Protein AF-A0A967M4N9-F1 (afdb_monomer_lite)

pLDDT: mean 93.07, std 6.89, range [63.22, 98.62]

Sequence (156 aa):
FKEQGSLLRDIGSVSPDGATVGVKRSMATLGEKGIWSAALLRHLGFHPVVSPRSDKEIAKIGVDRSRTEFCIARKLATGHAAVLNDHPAIEYLFNPSFIEQRRAEPPALKYCIYTESEGYVLNDVLSLDKDKQINPILHFGDLPLLVRQLKIEFDR

Structure (mmCIF, N/CA/C/O backbone):
data_AF-A0A967M4N9-F1
#
_entry.id   AF-A0A967M4N9-F1
#
loop_
_atom_site.group_PDB
_atom_site.id
_atom_site.type_symbol
_atom_site.label_atom_id
_atom_site.label_alt_id
_atom_site.label_comp_id
_atom_site.label_asym_id
_atom_site.label_entity_id
_atom_site.label_seq_id
_atom_site.pdbx_PDB_ins_code
_atom_site.Cartn_x
_atom_site.Cartn_y
_atom_site.Cartn_z
_atom_site.occupancy
_atom_site.B_iso_or_equiv
_atom_site.auth_seq_id
_atom_site.auth_comp_id
_atom_site.auth_asym_id
_atom_site.auth_atom_id
_atom_site.pdbx_PDB_model_num
ATOM 1 N N . PHE A 1 1 ? -10.744 4.683 -5.887 1.00 89.69 1 PHE A N 1
ATOM 2 C CA . PHE A 1 1 ? -10.677 3.981 -4.584 1.00 89.69 1 PHE A CA 1
ATOM 3 C C . PHE A 1 1 ? -12.053 3.783 -3.962 1.00 89.69 1 PHE A C 1
ATOM 5 O O . PHE A 1 1 ? -12.374 2.643 -3.697 1.00 89.69 1 PHE A O 1
ATOM 12 N N . LYS A 1 2 ? -12.878 4.828 -3.766 1.00 91.94 2 LYS A N 1
ATOM 13 C CA . LYS A 1 2 ? -14.197 4.706 -3.100 1.00 91.94 2 LYS A CA 1
ATOM 14 C C . LYS A 1 2 ? -15.162 3.671 -3.703 1.00 91.94 2 LYS A C 1
ATOM 16 O O . LYS A 1 2 ? -15.992 3.133 -2.996 1.00 91.94 2 LYS A O 1
ATOM 21 N N . GLU A 1 3 ? -15.036 3.384 -4.994 1.00 93.31 3 GLU A N 1
ATOM 22 C CA . GLU A 1 3 ? -15.813 2.329 -5.664 1.00 93.31 3 GLU A CA 1
ATOM 23 C C . GLU A 1 3 ? -15.384 0.906 -5.279 1.00 93.31 3 GLU A C 1
ATOM 25 O O . GLU A 1 3 ? -16.120 -0.045 -5.514 1.00 93.31 3 GLU A O 1
ATOM 30 N N . GLN A 1 4 ? -14.174 0.756 -4.738 1.00 95.19 4 GLN A N 1
ATOM 31 C CA . GLN A 1 4 ? -13.563 -0.526 -4.392 1.00 95.19 4 GLN A CA 1
ATOM 32 C C . GLN A 1 4 ? -13.387 -0.707 -2.879 1.00 95.19 4 GLN A C 1
ATOM 34 O O . GLN A 1 4 ? -13.117 -1.817 -2.449 1.00 95.19 4 GLN A O 1
ATOM 39 N N . GLY A 1 5 ? -13.517 0.355 -2.078 1.00 95.44 5 GLY A N 1
ATOM 40 C CA . GLY A 1 5 ? -13.284 0.320 -0.636 1.00 95.44 5 GLY A CA 1
ATOM 41 C C . GLY A 1 5 ? -13.478 1.676 0.038 1.00 95.44 5 GLY A C 1
ATOM 42 O O . GLY A 1 5 ? -14.029 2.606 -0.552 1.00 95.44 5 GLY A O 1
ATOM 43 N N . SER A 1 6 ? -12.977 1.823 1.262 1.00 97.12 6 SER A N 1
ATOM 44 C CA . SER A 1 6 ? -13.234 3.001 2.106 1.00 97.12 6 SER A CA 1
ATOM 45 C C . SER A 1 6 ? -11.995 3.871 2.322 1.00 97.12 6 SER A C 1
ATOM 47 O O . SER A 1 6 ? -10.855 3.431 2.180 1.00 97.12 6 SER A O 1
ATOM 49 N N . LEU A 1 7 ? -12.209 5.138 2.682 1.00 97.31 7 LEU A N 1
ATOM 50 C CA . LEU A 1 7 ? -11.146 5.961 3.262 1.00 97.31 7 LEU A CA 1
ATOM 51 C C . LEU A 1 7 ? -11.020 5.616 4.748 1.00 97.31 7 LEU A C 1
ATOM 53 O O . LEU A 1 7 ? -12.043 5.428 5.400 1.00 97.31 7 LEU A O 1
ATOM 57 N N . LEU A 1 8 ? -9.804 5.622 5.304 1.00 97.19 8 LEU A N 1
ATOM 58 C CA . LEU A 1 8 ? -9.586 5.319 6.727 1.00 97.19 8 LEU A CA 1
ATOM 59 C C . LEU A 1 8 ? -10.469 6.163 7.656 1.00 97.19 8 LEU A C 1
ATOM 61 O O . LEU A 1 8 ? -11.081 5.639 8.573 1.00 97.19 8 LEU A O 1
ATOM 65 N N . ARG A 1 9 ? -10.605 7.462 7.370 1.00 95.38 9 ARG A N 1
ATOM 66 C CA . ARG A 1 9 ? -11.443 8.382 8.160 1.00 95.38 9 ARG A CA 1
ATOM 67 C C . ARG A 1 9 ? -12.942 8.054 8.147 1.00 95.38 9 ARG A C 1
ATOM 69 O O . ARG A 1 9 ? -13.664 8.535 9.009 1.00 95.38 9 ARG A O 1
ATOM 76 N N . ASP A 1 10 ? -13.397 7.296 7.153 1.00 95.06 10 ASP A N 1
ATOM 77 C CA . ASP A 1 10 ? -14.805 6.959 6.973 1.00 95.06 10 ASP A CA 1
ATOM 78 C C . ASP A 1 10 ? -15.097 5.549 7.534 1.00 95.06 10 ASP A C 1
ATOM 80 O O . ASP A 1 10 ? -16.256 5.186 7.653 1.00 95.06 10 ASP A O 1
ATOM 84 N N . ILE A 1 11 ? -14.086 4.749 7.919 1.00 92.75 11 ILE A N 1
ATOM 85 C CA . ILE A 1 11 ? -14.270 3.321 8.257 1.00 92.75 11 ILE A CA 1
ATOM 86 C C . ILE A 1 11 ? -15.213 3.083 9.443 1.00 92.75 11 ILE A C 1
ATOM 88 O O . ILE A 1 11 ? -15.929 2.093 9.453 1.00 92.75 11 ILE A O 1
ATOM 92 N N . GLY A 1 12 ? -15.261 4.000 10.415 1.00 88.88 12 GLY A N 1
ATOM 93 C CA . GLY A 1 12 ? -16.150 3.886 11.577 1.00 88.88 12 GLY A CA 1
ATOM 94 C C . GLY A 1 12 ? -17.635 4.110 11.267 1.00 88.88 12 GLY A C 1
ATOM 95 O O . GLY A 1 12 ? -18.473 3.836 12.119 1.00 88.88 12 GLY A O 1
ATOM 96 N N . SER A 1 13 ? -17.969 4.618 10.076 1.00 89.06 13 SER A N 1
ATOM 97 C CA . SER A 1 13 ? -19.349 4.845 9.627 1.00 89.06 13 SER A CA 1
ATOM 98 C C . SER A 1 13 ? -19.790 3.906 8.503 1.00 89.06 13 SER A C 1
ATOM 100 O O . SER A 1 13 ? -20.914 4.029 8.017 1.00 89.06 13 SER A O 1
ATOM 102 N N . VAL A 1 14 ? -18.936 2.963 8.095 1.00 88.75 14 VAL A N 1
ATOM 103 C CA . VAL A 1 14 ? -19.262 1.929 7.104 1.00 88.75 14 VAL A CA 1
ATOM 104 C C . VAL A 1 14 ? -19.209 0.564 7.775 1.00 88.75 14 VAL A C 1
ATOM 106 O O . VAL A 1 14 ? -18.380 0.343 8.650 1.00 88.75 14 VAL A O 1
ATOM 109 N N . SER A 1 15 ? -20.057 -0.367 7.339 1.00 88.75 15 SER A N 1
ATOM 110 C CA . SER A 1 15 ? -19.886 -1.783 7.679 1.00 88.75 15 SER A CA 1
ATOM 111 C C . SER A 1 15 ? -18.970 -2.412 6.628 1.00 88.75 15 SER A C 1
ATOM 113 O O . SER A 1 15 ? -19.350 -2.401 5.458 1.00 88.75 15 SER A O 1
ATOM 115 N N . PRO A 1 16 ? -17.773 -2.909 6.984 1.00 90.44 16 PRO A N 1
ATOM 116 C CA . PRO A 1 16 ? -16.904 -3.595 6.034 1.00 90.44 16 PRO A CA 1
ATOM 117 C C . PRO A 1 16 ? -17.538 -4.907 5.563 1.00 90.44 16 PRO A C 1
ATOM 119 O O . PRO A 1 16 ? -18.078 -5.656 6.376 1.00 90.44 16 PRO A O 1
ATOM 122 N N . ASP A 1 17 ? -17.424 -5.207 4.271 1.00 89.62 17 ASP A N 1
ATOM 123 C CA . ASP A 1 17 ? -17.973 -6.437 3.673 1.00 89.62 17 ASP A CA 1
ATOM 124 C C . ASP A 1 17 ? -17.051 -7.665 3.871 1.00 89.62 17 ASP A C 1
ATOM 126 O O . ASP A 1 17 ? -17.331 -8.753 3.372 1.00 89.62 17 ASP A O 1
ATOM 130 N N . GLY A 1 18 ? -15.938 -7.492 4.592 1.00 95.62 18 GLY A N 1
ATOM 131 C CA . GLY A 1 18 ? -14.923 -8.506 4.876 1.00 95.62 18 GLY A CA 1
ATOM 132 C C . GLY A 1 18 ? -13.801 -7.952 5.761 1.00 95.62 18 GLY A C 1
ATOM 133 O O . GLY A 1 18 ? -13.858 -6.796 6.191 1.00 95.62 18 GLY A O 1
ATOM 134 N N . ALA A 1 19 ? -12.768 -8.764 6.010 1.00 97.38 19 ALA A N 1
ATOM 135 C CA . ALA A 1 19 ? -11.592 -8.347 6.777 1.00 97.38 19 ALA A CA 1
ATOM 136 C C . ALA A 1 19 ? -10.941 -7.103 6.151 1.00 97.38 19 ALA A C 1
ATOM 138 O O . ALA A 1 19 ? -10.776 -7.013 4.927 1.00 97.38 19 ALA A O 1
ATOM 139 N N . THR A 1 20 ? -10.591 -6.118 6.977 1.00 98.38 20 THR A N 1
ATOM 140 C CA . THR A 1 20 ? -10.096 -4.832 6.482 1.00 98.38 20 THR A CA 1
ATOM 141 C C . THR A 1 20 ? -8.621 -4.910 6.121 1.00 98.38 20 THR A C 1
ATOM 143 O O . THR A 1 20 ? -7.783 -5.351 6.907 1.00 98.38 20 THR A O 1
ATOM 146 N N . VAL A 1 21 ? -8.280 -4.426 4.926 1.00 98.62 21 VAL A N 1
ATOM 147 C CA . VAL A 1 21 ? -6.901 -4.447 4.427 1.00 98.62 21 VAL A CA 1
ATOM 148 C C . VAL A 1 21 ? -6.432 -3.030 4.127 1.00 98.62 21 VAL A C 1
ATOM 150 O O . VAL A 1 21 ? -6.930 -2.363 3.218 1.00 98.62 21 VAL A O 1
ATOM 153 N N . GLY A 1 22 ? -5.444 -2.561 4.881 1.00 98.44 22 GLY A N 1
ATOM 154 C CA . GLY A 1 22 ? -4.834 -1.252 4.713 1.00 98.44 22 GLY A CA 1
ATOM 155 C C . GLY A 1 22 ? -4.024 -1.150 3.419 1.00 98.44 22 GLY A C 1
ATOM 156 O O . GLY A 1 22 ? -3.065 -1.892 3.212 1.00 98.44 22 GLY A O 1
ATOM 157 N N . VAL A 1 23 ? -4.360 -0.175 2.573 1.00 98.38 23 VAL A N 1
ATOM 158 C CA . VAL A 1 23 ? -3.621 0.196 1.358 1.00 98.38 23 VAL A CA 1
ATOM 159 C C . VAL A 1 23 ? -3.050 1.600 1.533 1.00 98.38 23 VAL A C 1
ATOM 161 O O . VAL A 1 23 ? -3.772 2.577 1.737 1.00 98.38 23 VAL A O 1
ATOM 164 N N . LYS A 1 24 ? -1.730 1.743 1.443 1.00 97.62 24 LYS A N 1
ATOM 165 C CA . LYS A 1 24 ? -1.077 3.043 1.657 1.00 97.62 24 LYS A CA 1
ATOM 166 C C . LYS A 1 24 ? -1.372 3.991 0.500 1.00 97.62 24 LYS A C 1
ATOM 168 O O . LYS A 1 24 ? -1.245 3.632 -0.666 1.00 97.62 24 LYS A O 1
ATOM 173 N N . ARG A 1 25 ? -1.640 5.255 0.798 1.00 96.88 25 ARG A N 1
ATOM 174 C CA . ARG A 1 25 ? -1.747 6.340 -0.181 1.00 96.88 25 ARG A CA 1
ATOM 175 C C . ARG A 1 25 ? -0.387 6.987 -0.457 1.00 96.88 25 ARG A C 1
ATOM 177 O O . ARG A 1 25 ? -0.197 8.186 -0.264 1.00 96.88 25 ARG A O 1
ATOM 184 N N . SER A 1 26 ? 0.587 6.185 -0.874 1.00 96.31 26 SER A N 1
ATOM 185 C CA . SER A 1 26 ? 1.956 6.629 -1.173 1.00 96.31 26 SER A CA 1
ATOM 186 C C . SER A 1 26 ? 2.641 5.670 -2.145 1.00 96.31 26 SER A C 1
ATOM 188 O O . SER A 1 26 ? 2.083 4.623 -2.457 1.00 96.31 26 SER A O 1
ATOM 190 N N . MET A 1 27 ? 3.835 6.031 -2.627 1.00 93.62 27 MET A N 1
ATOM 191 C CA . MET A 1 27 ? 4.641 5.194 -3.527 1.00 93.62 27 MET A CA 1
ATOM 192 C C . MET A 1 27 ? 3.810 4.671 -4.717 1.00 93.62 27 MET A C 1
ATOM 194 O O . MET A 1 27 ? 3.014 5.417 -5.291 1.00 93.62 27 MET A O 1
ATOM 198 N N . ALA A 1 28 ? 3.986 3.404 -5.096 1.00 92.31 28 ALA A N 1
ATOM 199 C CA . ALA A 1 28 ? 3.297 2.783 -6.221 1.00 92.31 28 ALA A CA 1
ATOM 200 C C . ALA A 1 28 ? 1.764 2.813 -6.082 1.00 92.31 28 ALA A C 1
ATOM 202 O O . ALA A 1 28 ? 1.056 2.959 -7.077 1.00 92.31 28 ALA A O 1
ATOM 203 N N . THR A 1 29 ? 1.235 2.738 -4.859 1.00 95.56 29 THR A N 1
ATOM 204 C CA . THR A 1 29 ? -0.210 2.696 -4.593 1.00 95.56 29 THR A CA 1
ATOM 205 C C . THR A 1 29 ? -0.871 4.076 -4.520 1.00 95.56 29 THR A C 1
ATOM 207 O O . THR A 1 29 ? -2.068 4.166 -4.261 1.00 95.56 29 THR A O 1
ATOM 210 N N . LEU A 1 30 ? -0.148 5.170 -4.787 1.00 94.50 30 LEU A N 1
ATOM 211 C CA . LEU A 1 30 ? -0.747 6.509 -4.869 1.00 94.50 30 LEU A CA 1
ATOM 212 C C . LEU A 1 30 ? -1.665 6.678 -6.096 1.00 94.50 30 LEU A C 1
ATOM 214 O O . LEU A 1 30 ? -2.626 7.446 -6.036 1.00 94.50 30 LEU A O 1
ATOM 218 N N . GLY A 1 31 ? -1.351 5.990 -7.197 1.00 91.88 31 GLY A N 1
ATOM 219 C CA . GLY A 1 31 ? -2.049 6.100 -8.481 1.00 91.88 31 GLY A CA 1
ATOM 220 C C . GLY A 1 3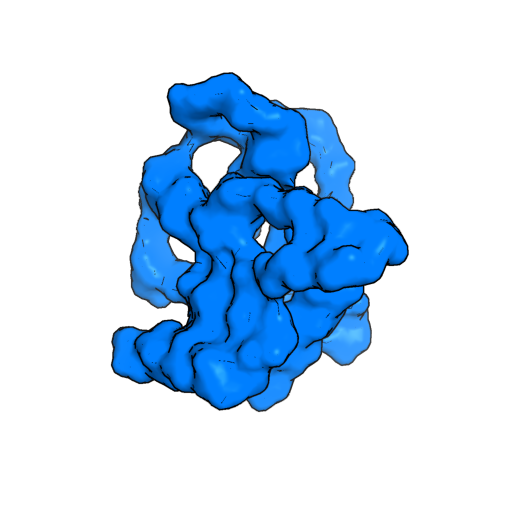1 ? -2.858 4.855 -8.847 1.00 91.88 31 GLY A C 1
ATOM 221 O O . GLY A 1 31 ? -3.485 4.218 -8.000 1.00 91.88 31 GLY A O 1
ATOM 222 N N . GLU A 1 32 ? -2.821 4.494 -10.129 1.00 93.69 32 GLU A N 1
ATOM 223 C CA . GLU A 1 32 ? -3.600 3.393 -10.713 1.00 93.69 32 GLU A CA 1
ATOM 224 C C . GLU A 1 32 ? -3.384 2.059 -10.001 1.00 93.69 32 GLU A C 1
ATOM 226 O O . GLU A 1 32 ? -4.350 1.346 -9.738 1.00 93.69 32 GLU A O 1
ATOM 231 N N . LYS A 1 33 ? -2.147 1.742 -9.597 1.00 94.00 33 LYS A N 1
ATOM 232 C CA . LYS A 1 33 ? -1.872 0.494 -8.873 1.00 94.00 33 LYS A CA 1
ATOM 233 C C . LYS A 1 33 ? -2.573 0.443 -7.521 1.00 94.00 33 LYS A C 1
ATOM 235 O O . LYS A 1 33 ? -2.947 -0.635 -7.096 1.00 94.00 33 LYS A O 1
ATOM 240 N N . GLY A 1 34 ? -2.814 1.576 -6.860 1.00 96.31 34 GLY A N 1
ATOM 241 C CA . GLY A 1 34 ? -3.613 1.605 -5.633 1.00 96.31 34 GLY A CA 1
ATOM 242 C C . GLY A 1 34 ? -5.077 1.250 -5.882 1.00 96.31 34 GLY A C 1
ATOM 243 O O . GLY A 1 34 ? -5.690 0.546 -5.082 1.00 96.31 34 GLY A O 1
ATOM 244 N N . ILE A 1 35 ? -5.633 1.702 -7.010 1.00 97.12 35 ILE A N 1
ATOM 245 C CA . ILE A 1 35 ? -6.998 1.360 -7.433 1.00 97.12 35 ILE A CA 1
ATOM 246 C C . ILE A 1 35 ? -7.072 -0.116 -7.827 1.00 97.12 35 ILE A C 1
ATOM 248 O O . ILE A 1 35 ? -7.984 -0.810 -7.389 1.00 97.12 35 ILE A O 1
ATOM 252 N N . TRP A 1 36 ? -6.096 -0.594 -8.600 1.00 96.56 36 TRP A N 1
ATOM 253 C CA . TRP A 1 36 ? -5.985 -1.997 -8.985 1.00 96.56 36 TRP A CA 1
ATOM 254 C C . TRP A 1 36 ? -5.859 -2.911 -7.762 1.00 96.56 36 TRP A C 1
ATOM 256 O O . TRP A 1 36 ? -6.602 -3.879 -7.659 1.00 96.56 36 TRP A O 1
ATOM 266 N N . SER A 1 37 ? -5.005 -2.567 -6.792 1.00 97.31 37 SER A N 1
ATOM 267 C CA . SER A 1 37 ? -4.857 -3.327 -5.546 1.00 97.31 37 SER A CA 1
ATOM 268 C C . SER A 1 37 ? -6.159 -3.378 -4.755 1.00 97.31 37 SER A C 1
ATOM 270 O O . SER A 1 37 ? -6.523 -4.433 -4.252 1.00 97.31 37 SER A O 1
ATOM 272 N N . ALA A 1 38 ? -6.893 -2.264 -4.672 1.00 98.00 38 ALA A N 1
ATOM 273 C CA . ALA A 1 38 ? -8.198 -2.248 -4.018 1.00 98.00 38 ALA A CA 1
ATOM 274 C C . ALA A 1 38 ? -9.205 -3.153 -4.742 1.00 98.00 38 ALA A C 1
ATOM 276 O O . ALA A 1 38 ? -9.893 -3.940 -4.102 1.00 98.00 38 ALA A O 1
ATOM 277 N N . ALA A 1 39 ? -9.261 -3.088 -6.074 1.00 97.94 39 ALA A N 1
ATOM 278 C CA . ALA A 1 39 ? -10.126 -3.964 -6.855 1.00 97.94 39 ALA A CA 1
ATOM 279 C C . ALA A 1 39 ? -9.762 -5.444 -6.654 1.00 97.94 39 ALA A C 1
ATOM 281 O O . ALA A 1 39 ? -10.661 -6.254 -6.445 1.00 97.94 39 ALA A O 1
ATOM 282 N N . LEU A 1 40 ? -8.470 -5.790 -6.663 1.00 96.88 40 LEU A N 1
ATOM 283 C CA . LEU A 1 40 ? -7.988 -7.144 -6.387 1.00 96.88 40 LEU A CA 1
ATOM 284 C C . LEU A 1 40 ? -8.448 -7.621 -5.006 1.00 96.88 40 LEU A C 1
ATOM 286 O O . LEU A 1 40 ? -9.108 -8.648 -4.909 1.00 96.88 40 LEU A O 1
ATOM 290 N N . LEU A 1 41 ? -8.134 -6.862 -3.953 1.00 97.88 41 LEU A N 1
ATOM 291 C CA . LEU A 1 41 ? -8.480 -7.213 -2.573 1.00 97.88 41 LEU A CA 1
ATOM 292 C C . LEU A 1 41 ? -9.990 -7.407 -2.406 1.00 97.88 41 LEU A C 1
ATOM 294 O O . LEU A 1 41 ? -10.416 -8.397 -1.819 1.00 97.88 41 LEU A O 1
ATOM 298 N N . ARG A 1 42 ? -10.799 -6.525 -3.001 1.00 97.56 42 ARG A N 1
ATOM 299 C CA . ARG A 1 42 ? -12.258 -6.653 -2.992 1.00 97.56 42 ARG A CA 1
ATOM 300 C C . ARG A 1 42 ? -12.745 -7.930 -3.677 1.00 97.56 42 ARG A C 1
ATOM 302 O O . ARG A 1 42 ? -13.610 -8.610 -3.140 1.00 97.56 42 ARG A O 1
ATOM 309 N N . HIS A 1 43 ? -12.192 -8.279 -4.840 1.00 96.56 43 HIS A N 1
ATOM 310 C CA . HIS A 1 43 ? -12.553 -9.524 -5.534 1.00 96.56 43 HIS A CA 1
ATOM 311 C C . HIS A 1 43 ? -12.120 -10.777 -4.765 1.00 96.56 43 HIS A C 1
ATOM 313 O O . HIS A 1 43 ? -12.731 -11.828 -4.928 1.00 96.56 43 HIS A O 1
ATOM 319 N N . LEU A 1 44 ? -11.096 -10.662 -3.919 1.00 95.75 44 LEU A N 1
ATOM 320 C CA . LEU A 1 44 ? -10.658 -11.720 -3.010 1.00 95.75 44 LEU A CA 1
ATOM 321 C C . LEU A 1 44 ? -11.479 -11.778 -1.706 1.00 95.75 44 LEU A C 1
ATOM 323 O O . LEU A 1 44 ? -11.185 -12.609 -0.855 1.00 95.75 44 LEU A O 1
ATOM 327 N N . GLY A 1 45 ? -12.506 -10.934 -1.544 1.00 96.50 45 GLY A N 1
ATOM 328 C CA . GLY A 1 45 ? -13.397 -10.936 -0.376 1.00 96.50 45 GLY A CA 1
ATOM 329 C C . GLY A 1 45 ? -12.936 -10.064 0.796 1.00 96.50 45 GLY A C 1
ATOM 330 O O . GLY A 1 45 ? -13.526 -10.127 1.871 1.00 96.50 45 GLY A O 1
ATOM 331 N N . PHE A 1 46 ? -11.902 -9.242 0.610 1.00 97.69 46 PHE A N 1
ATOM 332 C CA . PHE A 1 46 ? -11.447 -8.283 1.618 1.00 97.69 46 PHE A CA 1
ATOM 333 C C . PHE A 1 46 ? -12.119 -6.918 1.463 1.00 97.69 46 PHE A C 1
ATOM 335 O O . PHE A 1 46 ? -12.597 -6.551 0.389 1.00 97.69 46 PHE A O 1
ATOM 342 N N . HIS A 1 47 ? -12.056 -6.106 2.518 1.00 98.19 47 HIS A N 1
ATOM 343 C CA . HIS A 1 47 ? -12.483 -4.709 2.488 1.00 98.19 47 HIS A CA 1
ATOM 344 C C . HIS A 1 47 ? -11.270 -3.765 2.460 1.00 98.19 47 HIS A C 1
ATOM 346 O O . HIS A 1 47 ? -10.678 -3.482 3.506 1.00 98.19 47 HIS A O 1
ATOM 352 N N . PRO A 1 48 ? -10.843 -3.253 1.291 1.00 98.31 48 PRO A N 1
ATOM 353 C CA . PRO A 1 48 ? -9.660 -2.407 1.221 1.00 98.31 48 PRO A CA 1
ATOM 354 C C . PRO A 1 48 ? -9.933 -1.017 1.815 1.00 98.31 48 PRO A C 1
ATOM 356 O O . PRO A 1 48 ? -10.933 -0.359 1.513 1.00 98.31 48 PRO A O 1
ATOM 359 N N . VAL A 1 49 ? -9.000 -0.528 2.629 1.00 98.44 49 VAL A N 1
ATOM 360 C CA . VAL A 1 49 ? -9.076 0.776 3.297 1.00 98.44 49 VAL A CA 1
ATOM 361 C C . VAL A 1 49 ? -7.831 1.584 2.972 1.00 98.44 49 VAL A C 1
ATOM 363 O O . VAL A 1 49 ? -6.715 1.164 3.264 1.00 98.44 49 VAL A O 1
ATOM 366 N N . VAL A 1 50 ? -7.996 2.763 2.373 1.00 98.31 50 VAL A N 1
ATOM 367 C CA . VAL A 1 50 ? -6.854 3.616 2.021 1.00 98.31 50 VAL A CA 1
ATOM 368 C C . VAL A 1 50 ? -6.488 4.569 3.152 1.00 98.31 50 VAL A C 1
ATOM 370 O O . VAL A 1 50 ? -7.365 5.196 3.756 1.00 98.31 50 VAL A O 1
ATOM 373 N N . SER A 1 51 ? -5.188 4.734 3.399 1.00 98.38 51 SER A N 1
ATOM 374 C CA . SER A 1 51 ? -4.691 5.717 4.365 1.00 98.38 51 SER A CA 1
ATOM 375 C C . SER A 1 51 ? -5.061 7.168 3.979 1.00 98.38 51 SER A C 1
ATOM 377 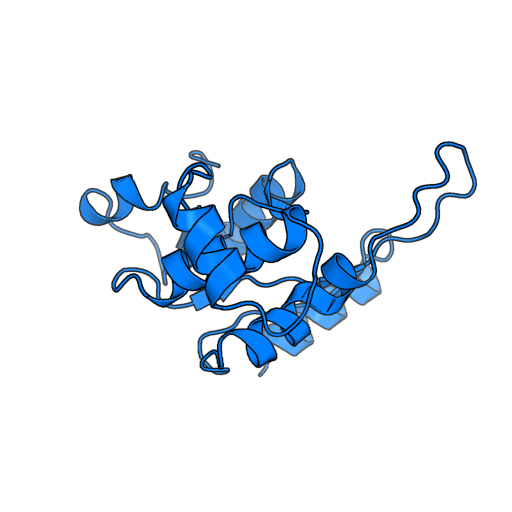O O . SER A 1 51 ? -5.435 7.450 2.829 1.00 98.38 51 SER A O 1
ATOM 379 N N . PRO A 1 52 ? -4.987 8.124 4.928 1.00 97.75 52 PRO A N 1
ATOM 380 C CA . PRO A 1 52 ? -5.312 9.526 4.673 1.00 97.75 52 PRO A CA 1
ATOM 381 C C . PRO A 1 52 ? -4.435 10.179 3.594 1.00 97.75 52 PRO A C 1
ATOM 383 O O . PRO A 1 52 ? -3.495 9.599 3.056 1.00 97.75 52 PRO A O 1
ATOM 386 N N . ARG A 1 53 ? -4.736 11.435 3.247 1.00 97.50 53 ARG A N 1
ATOM 387 C CA . ARG A 1 53 ? -3.792 12.243 2.457 1.00 97.50 53 ARG A CA 1
ATOM 388 C C . ARG A 1 53 ? -2.524 12.450 3.281 1.00 97.50 53 ARG A C 1
ATOM 390 O O . ARG A 1 53 ? -2.637 12.721 4.467 1.00 97.50 53 ARG A O 1
ATOM 397 N N . SER A 1 54 ? -1.356 12.367 2.641 1.00 97.88 54 SER A N 1
ATOM 398 C CA . SER A 1 54 ? -0.092 12.722 3.290 1.00 97.88 54 SER A CA 1
ATOM 399 C C . SER A 1 54 ? -0.170 14.127 3.881 1.00 97.88 54 SER A C 1
ATOM 401 O O . SER A 1 54 ? -0.562 15.070 3.187 1.00 97.88 54 SER A O 1
ATOM 403 N N . ASP A 1 55 ? 0.256 14.257 5.127 1.00 97.75 55 ASP A N 1
ATOM 404 C CA . ASP A 1 55 ? 0.423 15.518 5.834 1.00 97.75 55 ASP A CA 1
ATOM 405 C C . ASP A 1 55 ? 1.771 15.532 6.580 1.00 97.75 55 ASP A C 1
ATOM 407 O O . ASP A 1 55 ? 2.611 14.640 6.406 1.00 97.75 55 ASP A O 1
ATOM 411 N N . LYS A 1 56 ? 2.003 16.587 7.368 1.00 97.94 56 LYS A N 1
ATOM 412 C CA . LYS A 1 56 ? 3.245 16.757 8.130 1.00 97.94 56 LYS A CA 1
ATOM 413 C C . LYS A 1 56 ? 3.421 15.683 9.202 1.00 97.94 56 LYS A C 1
ATOM 415 O O . LYS A 1 56 ? 4.553 15.269 9.425 1.00 97.94 56 LYS A O 1
ATOM 420 N N . GLU A 1 57 ? 2.335 15.204 9.802 1.00 98.19 57 GLU A N 1
ATOM 421 C CA . GLU A 1 57 ? 2.388 14.192 10.858 1.00 98.19 57 GLU A CA 1
ATOM 422 C C . GLU A 1 57 ? 2.760 12.827 10.282 1.00 98.19 57 GLU A C 1
ATOM 424 O O . GLU A 1 57 ? 3.691 12.185 10.764 1.00 98.19 57 GLU A O 1
ATOM 429 N N . ILE A 1 58 ? 2.143 12.423 9.169 1.00 98.25 58 ILE A N 1
ATOM 430 C CA . ILE A 1 58 ? 2.515 11.198 8.447 1.00 98.25 58 ILE A CA 1
ATOM 431 C C . ILE A 1 58 ? 3.975 11.267 7.991 1.00 98.25 58 ILE A C 1
ATOM 433 O O . ILE A 1 58 ? 4.720 10.295 8.130 1.00 98.25 58 ILE A O 1
ATOM 437 N N . ALA A 1 59 ? 4.409 12.415 7.460 1.00 97.75 59 ALA A N 1
ATOM 438 C CA . ALA A 1 59 ? 5.800 12.610 7.066 1.00 97.75 59 ALA A CA 1
ATOM 439 C C . ALA A 1 59 ? 6.751 12.497 8.264 1.00 97.75 59 ALA A C 1
ATOM 441 O O . ALA A 1 59 ? 7.773 11.820 8.158 1.00 97.75 59 ALA A O 1
ATOM 442 N N . LYS A 1 60 ? 6.401 13.104 9.403 1.00 97.69 60 LYS A N 1
ATOM 443 C CA . LYS A 1 60 ? 7.176 13.041 10.643 1.00 97.69 60 LYS A CA 1
ATOM 444 C C . LYS A 1 60 ? 7.287 11.614 11.172 1.00 97.69 60 LYS A C 1
ATOM 446 O O . LYS A 1 60 ? 8.403 11.169 11.403 1.00 97.69 60 LYS A O 1
ATOM 451 N N . ILE A 1 61 ? 6.182 10.870 11.266 1.00 97.44 61 ILE A N 1
ATOM 452 C CA . ILE A 1 61 ? 6.193 9.445 11.650 1.00 97.44 61 ILE A CA 1
ATOM 453 C C . ILE A 1 61 ? 7.140 8.663 10.734 1.00 97.44 61 ILE A C 1
ATOM 455 O O . ILE A 1 61 ? 7.946 7.858 11.195 1.00 97.44 61 ILE A O 1
ATOM 459 N N . GLY A 1 62 ? 7.068 8.926 9.429 1.00 96.94 62 GLY A N 1
ATOM 460 C CA . GLY A 1 62 ? 7.941 8.318 8.437 1.00 96.94 62 GLY A CA 1
ATOM 461 C C . GLY A 1 62 ? 9.424 8.621 8.641 1.00 96.94 62 GLY A C 1
ATOM 462 O O . GLY A 1 62 ? 10.248 7.717 8.516 1.00 96.94 62 GLY A O 1
ATOM 463 N N . VAL A 1 63 ? 9.769 9.874 8.944 1.00 96.12 63 VAL A N 1
ATOM 464 C CA . VAL A 1 63 ? 11.142 10.311 9.244 1.00 96.12 63 VAL A CA 1
ATOM 465 C C . VAL A 1 63 ? 11.632 9.669 10.539 1.00 96.12 63 VAL A C 1
ATOM 467 O O . VAL A 1 63 ? 12.667 9.013 10.517 1.00 96.12 63 VAL A O 1
ATOM 470 N N . ASP A 1 64 ? 10.865 9.798 11.620 1.00 95.50 64 ASP A N 1
ATOM 471 C CA . ASP A 1 64 ? 11.247 9.359 12.964 1.00 95.50 64 ASP A CA 1
ATOM 472 C C . ASP A 1 64 ? 11.413 7.836 13.052 1.00 95.50 64 ASP A C 1
ATOM 474 O O . ASP A 1 64 ? 12.286 7.346 13.764 1.00 95.50 64 ASP A O 1
ATOM 478 N N . ARG A 1 65 ? 10.584 7.070 12.327 1.00 94.19 65 ARG A N 1
ATOM 479 C CA . ARG A 1 65 ? 10.654 5.600 12.323 1.00 94.19 65 ARG A CA 1
ATOM 480 C C . ARG A 1 65 ? 11.642 5.042 11.298 1.00 94.19 65 ARG A C 1
ATOM 482 O O . ARG A 1 65 ? 11.907 3.847 11.321 1.00 94.19 65 ARG A O 1
ATOM 489 N N . SER A 1 66 ? 12.187 5.846 10.383 1.00 89.81 66 SER A N 1
ATOM 490 C CA . SER A 1 66 ? 13.122 5.334 9.371 1.00 89.81 66 SER A CA 1
ATOM 491 C C . SER A 1 66 ? 14.508 5.067 9.959 1.00 89.81 66 SER A C 1
ATOM 493 O O . SER A 1 66 ? 15.096 5.927 10.600 1.00 89.81 66 SER A O 1
ATOM 495 N N . ARG A 1 67 ? 15.070 3.885 9.674 1.00 80.88 67 ARG A N 1
ATOM 496 C CA . ARG A 1 67 ? 16.400 3.469 10.163 1.00 80.88 67 ARG A CA 1
ATOM 497 C C . ARG A 1 67 ? 17.583 4.084 9.404 1.00 80.88 67 ARG A C 1
ATOM 499 O O . ARG A 1 67 ? 18.719 3.981 9.850 1.00 80.88 67 ARG A O 1
ATOM 506 N N . THR A 1 68 ? 17.343 4.664 8.230 1.00 80.12 68 THR A N 1
ATOM 507 C CA . THR A 1 68 ? 18.386 5.225 7.360 1.00 80.12 68 THR A CA 1
ATOM 508 C C . THR A 1 68 ? 17.854 6.425 6.577 1.00 80.12 68 THR A C 1
ATOM 510 O O . THR A 1 68 ? 16.648 6.700 6.569 1.00 80.12 68 THR A O 1
ATOM 513 N N . GLU A 1 69 ? 18.749 7.121 5.877 1.00 86.25 69 GLU A N 1
ATOM 514 C CA . GLU A 1 69 ? 18.451 8.289 5.050 1.00 86.25 69 GLU A CA 1
ATOM 515 C C . GLU A 1 69 ? 17.789 7.913 3.720 1.00 86.25 69 GLU A C 1
ATOM 517 O O . GLU A 1 69 ? 18.295 8.155 2.624 1.00 86.25 69 GLU A O 1
ATOM 522 N N . PHE A 1 70 ? 16.602 7.317 3.817 1.00 91.88 70 PHE A N 1
ATOM 523 C CA . PHE A 1 70 ? 15.739 7.101 2.668 1.00 91.88 70 PHE A CA 1
ATOM 524 C C . PHE A 1 70 ? 15.214 8.423 2.093 1.00 91.88 70 PHE A C 1
ATOM 526 O O . PHE A 1 70 ? 15.036 9.421 2.798 1.00 91.88 70 PHE A O 1
ATOM 533 N N . CYS A 1 71 ? 14.874 8.401 0.802 1.00 93.50 71 CYS A N 1
ATOM 534 C CA . CYS A 1 71 ? 14.176 9.511 0.166 1.00 93.50 71 CYS A CA 1
ATOM 535 C C . CYS A 1 71 ? 12.805 9.764 0.822 1.00 93.50 71 CYS A C 1
ATOM 537 O O . CYS A 1 71 ? 12.187 8.863 1.400 1.00 93.50 71 CYS A O 1
ATOM 539 N N . ILE A 1 72 ? 12.288 10.989 0.684 1.00 94.00 72 ILE A N 1
ATOM 540 C CA . ILE A 1 72 ? 11.022 11.387 1.317 1.00 94.00 72 ILE A CA 1
ATOM 541 C C . ILE A 1 72 ? 9.837 10.511 0.895 1.00 94.00 72 ILE A C 1
ATOM 543 O O . ILE A 1 72 ? 8.973 10.216 1.712 1.00 94.00 72 ILE A O 1
ATOM 547 N N . ALA A 1 73 ? 9.815 10.031 -0.351 1.00 94.19 73 ALA A N 1
ATOM 548 C CA . ALA A 1 73 ? 8.756 9.150 -0.836 1.00 94.19 73 ALA A CA 1
ATOM 549 C C . ALA A 1 73 ? 8.707 7.833 -0.042 1.00 94.19 73 ALA A C 1
ATOM 551 O O . ALA A 1 73 ? 7.634 7.390 0.371 1.00 94.19 73 ALA A O 1
ATOM 552 N N . ARG A 1 74 ? 9.875 7.250 0.255 1.00 94.94 74 ARG A N 1
ATOM 553 C CA . ARG A 1 74 ? 9.970 6.018 1.040 1.00 94.94 74 ARG A CA 1
ATOM 554 C 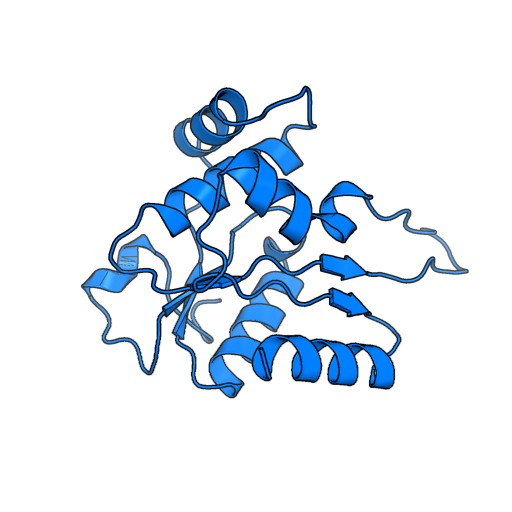C . ARG A 1 74 ? 9.680 6.258 2.521 1.00 94.94 74 ARG A C 1
ATOM 556 O O . ARG A 1 74 ? 9.018 5.417 3.129 1.00 94.94 74 ARG A O 1
ATOM 563 N N . LYS A 1 75 ? 10.113 7.398 3.076 1.00 96.31 75 LYS A N 1
ATOM 564 C CA . LYS A 1 75 ? 9.752 7.830 4.439 1.00 96.31 75 LYS A CA 1
ATOM 565 C C . LYS A 1 75 ? 8.229 7.998 4.560 1.00 96.31 75 LYS A C 1
ATOM 567 O O . LYS A 1 75 ? 7.634 7.475 5.495 1.00 96.31 75 LYS A O 1
ATOM 572 N N . LEU A 1 76 ? 7.564 8.590 3.564 1.00 97.25 76 LEU A N 1
ATOM 573 C CA . LEU A 1 76 ? 6.099 8.673 3.516 1.00 97.25 76 LEU A CA 1
ATOM 574 C C . LEU A 1 76 ? 5.432 7.292 3.504 1.00 97.25 76 LEU A C 1
ATOM 576 O O . LEU A 1 76 ? 4.460 7.105 4.228 1.00 97.25 76 LEU A O 1
ATOM 580 N N . ALA A 1 77 ? 5.951 6.316 2.752 1.00 96.62 77 ALA A N 1
ATOM 581 C CA . ALA A 1 77 ? 5.427 4.948 2.812 1.00 96.62 77 ALA A CA 1
ATOM 582 C C . ALA A 1 77 ? 5.533 4.327 4.208 1.00 96.62 77 ALA A C 1
ATOM 584 O O . ALA A 1 77 ? 4.584 3.680 4.645 1.00 96.62 77 ALA A O 1
ATOM 585 N N . THR A 1 78 ? 6.631 4.566 4.930 1.00 97.19 78 THR A N 1
ATOM 586 C CA . THR A 1 78 ? 6.761 4.160 6.339 1.00 97.19 78 THR A CA 1
ATOM 587 C C . THR A 1 78 ? 5.711 4.840 7.216 1.00 97.19 78 THR A C 1
ATOM 589 O O . THR A 1 78 ? 5.052 4.167 8.001 1.00 97.19 78 THR A O 1
ATOM 592 N N . GLY A 1 79 ? 5.498 6.148 7.050 1.00 97.81 79 GLY A N 1
ATOM 593 C CA . GLY A 1 79 ? 4.481 6.891 7.797 1.00 97.81 79 GLY A CA 1
ATOM 594 C C . GLY A 1 79 ? 3.062 6.376 7.550 1.00 97.81 79 GLY A C 1
ATOM 595 O O . GLY A 1 79 ? 2.312 6.136 8.491 1.00 97.81 79 GLY A O 1
ATOM 596 N N . HIS A 1 80 ? 2.697 6.146 6.287 1.00 98.50 80 HIS A N 1
ATOM 597 C CA . HIS A 1 80 ? 1.386 5.593 5.928 1.00 98.50 80 HIS A CA 1
ATOM 598 C C . HIS A 1 80 ? 1.195 4.165 6.433 1.00 98.50 80 HIS A C 1
ATOM 600 O O . HIS A 1 80 ? 0.110 3.837 6.905 1.00 98.50 80 HIS A O 1
ATOM 606 N N . ALA A 1 81 ? 2.232 3.327 6.343 1.00 97.81 81 ALA A N 1
ATOM 607 C CA . ALA A 1 81 ? 2.199 1.968 6.874 1.00 97.81 81 ALA A CA 1
ATOM 608 C C . ALA A 1 81 ? 1.983 1.977 8.391 1.00 97.81 81 ALA A C 1
ATOM 610 O O . ALA A 1 81 ? 1.117 1.263 8.874 1.00 97.81 81 ALA A O 1
ATOM 611 N N . ALA A 1 82 ? 2.704 2.834 9.117 1.00 97.81 82 ALA A N 1
ATOM 612 C CA . ALA A 1 82 ? 2.548 3.014 10.556 1.00 97.81 82 ALA A CA 1
ATOM 613 C C . ALA A 1 82 ? 1.128 3.460 10.937 1.00 97.81 82 ALA A C 1
ATOM 615 O O . ALA A 1 82 ? 0.512 2.851 11.801 1.00 97.81 82 ALA A O 1
ATOM 616 N N . VAL A 1 83 ? 0.578 4.472 10.256 1.00 98.19 83 VAL A N 1
ATOM 617 C CA . VAL A 1 83 ? -0.790 4.951 10.527 1.00 98.19 83 VAL A CA 1
ATOM 618 C C . VAL A 1 83 ? -1.835 3.863 10.306 1.00 98.19 83 VAL A C 1
ATOM 620 O O . VAL A 1 83 ? -2.781 3.776 11.079 1.00 98.19 83 VAL A O 1
ATOM 623 N N . LEU A 1 84 ? -1.690 3.046 9.260 1.00 98.19 84 LEU A N 1
ATOM 624 C CA . LEU A 1 84 ? -2.608 1.933 9.024 1.00 98.19 84 LEU A CA 1
ATOM 625 C C . LEU A 1 84 ? -2.412 0.811 10.051 1.00 98.19 84 LEU A C 1
ATOM 627 O O . LEU A 1 84 ? -3.401 0.314 10.569 1.00 98.19 84 LEU A O 1
ATOM 631 N N . ASN A 1 85 ? -1.163 0.446 10.355 1.00 97.56 85 ASN A N 1
ATOM 632 C CA . ASN A 1 85 ? -0.817 -0.603 11.319 1.00 97.56 85 ASN A CA 1
ATOM 633 C C . ASN A 1 85 ? -1.374 -0.318 12.715 1.00 97.56 85 ASN A C 1
ATOM 635 O O . ASN A 1 85 ? -1.864 -1.211 13.397 1.00 97.56 85 ASN A O 1
ATOM 639 N N . ASP A 1 86 ? -1.264 0.939 13.138 1.00 96.88 86 ASP A N 1
ATOM 640 C CA . ASP A 1 86 ? -1.599 1.361 14.493 1.00 96.88 86 ASP A CA 1
ATOM 641 C C . ASP A 1 86 ? -3.116 1.634 14.641 1.00 96.88 86 ASP A C 1
ATOM 643 O O . ASP A 1 86 ? -3.591 1.933 15.737 1.00 96.88 86 ASP A O 1
ATOM 647 N N . HIS A 1 87 ? -3.900 1.539 13.555 1.00 97.50 87 HIS A N 1
ATOM 648 C CA . HIS A 1 87 ? -5.333 1.823 13.569 1.00 97.50 87 HIS A CA 1
ATOM 649 C C . HIS A 1 87 ? -6.166 0.561 13.872 1.00 97.50 87 HIS A C 1
ATOM 651 O O . HIS A 1 87 ? -6.127 -0.395 13.102 1.00 97.50 87 HIS A O 1
ATOM 657 N N . PRO A 1 88 ? -7.029 0.562 14.909 1.00 96.00 88 PRO A N 1
ATOM 658 C CA . PRO A 1 88 ? -7.705 -0.651 15.393 1.00 96.00 88 PRO A CA 1
ATOM 659 C C . PRO A 1 88 ? -8.716 -1.255 14.408 1.00 96.00 88 PRO A C 1
ATOM 661 O O . PRO A 1 88 ? -9.044 -2.429 14.509 1.00 96.00 88 PRO A O 1
ATOM 664 N N . ALA A 1 89 ? -9.223 -0.459 13.463 1.00 96.25 89 ALA A N 1
ATOM 665 C CA . ALA A 1 89 ? -10.130 -0.940 12.418 1.00 96.25 89 ALA A CA 1
ATOM 666 C C . ALA A 1 89 ? -9.416 -1.592 11.219 1.00 96.25 89 ALA A C 1
ATOM 668 O O . ALA A 1 89 ? -10.091 -1.916 10.244 1.00 96.25 89 ALA A O 1
ATOM 669 N N . ILE A 1 90 ? -8.084 -1.708 11.230 1.00 98.12 90 ILE A N 1
ATOM 670 C CA . ILE A 1 90 ? -7.296 -2.332 10.160 1.00 98.12 90 ILE A CA 1
ATOM 671 C C . ILE A 1 90 ? -6.785 -3.686 10.644 1.00 98.12 90 ILE A C 1
ATOM 673 O O . ILE A 1 90 ? -6.045 -3.764 11.621 1.00 98.12 90 ILE A O 1
ATOM 677 N N . GLU A 1 91 ? -7.187 -4.748 9.955 1.00 97.88 91 GLU A N 1
ATOM 678 C CA . GLU A 1 91 ? -6.841 -6.119 10.326 1.00 97.88 91 GLU A CA 1
ATOM 679 C C . GLU A 1 91 ? -5.544 -6.583 9.662 1.00 97.88 91 GLU A C 1
ATOM 681 O O . GLU A 1 91 ? -4.662 -7.118 10.332 1.00 97.88 91 GLU A O 1
ATOM 686 N N . TYR A 1 92 ? -5.399 -6.296 8.367 1.00 98.31 92 TYR A N 1
ATOM 687 C CA . TYR A 1 92 ? -4.222 -6.636 7.574 1.00 98.31 92 TYR A CA 1
ATOM 688 C C . TYR A 1 92 ? -3.625 -5.407 6.890 1.00 98.31 92 TYR A C 1
ATOM 690 O O . TYR A 1 92 ? -4.318 -4.431 6.599 1.00 98.31 92 TYR A O 1
ATOM 698 N N . LEU A 1 93 ? -2.345 -5.473 6.535 1.00 98.12 93 LEU A N 1
ATOM 699 C CA . LEU A 1 93 ? -1.691 -4.491 5.670 1.00 98.12 93 LEU A CA 1
ATOM 700 C C . LEU A 1 93 ? -1.272 -5.109 4.349 1.00 98.12 93 LEU A C 1
ATOM 702 O O . LEU A 1 93 ? -0.665 -6.175 4.308 1.00 98.12 93 LEU A O 1
ATOM 706 N N . PHE A 1 94 ? -1.524 -4.376 3.270 1.00 97.81 94 PHE A N 1
ATOM 707 C CA . PHE A 1 94 ? -1.066 -4.733 1.939 1.00 97.81 94 PHE A CA 1
ATOM 708 C C . PHE A 1 94 ? 0.226 -3.980 1.604 1.00 97.81 94 PHE A C 1
ATOM 710 O O . PHE A 1 94 ? 0.197 -2.780 1.300 1.00 97.81 94 PHE A O 1
ATOM 717 N N . ASN A 1 95 ? 1.367 -4.675 1.634 1.00 96.31 95 ASN A N 1
ATOM 718 C CA . ASN A 1 95 ? 2.675 -4.117 1.263 1.00 96.31 95 ASN A CA 1
ATOM 719 C C . ASN A 1 95 ? 3.277 -4.866 0.063 1.00 96.31 95 ASN A C 1
ATOM 721 O O . ASN A 1 95 ? 4.268 -5.584 0.210 1.00 96.31 95 ASN A O 1
ATOM 725 N N . PRO A 1 96 ? 2.688 -4.706 -1.133 1.00 95.19 96 PRO A N 1
ATOM 726 C CA . PRO A 1 96 ? 3.135 -5.406 -2.325 1.00 95.19 96 PRO A CA 1
ATOM 727 C C . PRO A 1 96 ? 4.505 -4.916 -2.796 1.00 95.19 96 PRO A C 1
ATOM 729 O O . PRO A 1 96 ? 4.800 -3.718 -2.809 1.00 95.19 96 PRO A O 1
ATOM 732 N N . SER A 1 97 ? 5.295 -5.854 -3.294 1.00 94.81 97 SER A N 1
ATOM 733 C CA . SER A 1 97 ? 6.514 -5.595 -4.049 1.00 94.81 97 SER A CA 1
ATOM 734 C C . SER A 1 97 ? 6.182 -5.556 -5.537 1.00 94.81 97 SER A C 1
ATOM 736 O O . SER A 1 97 ? 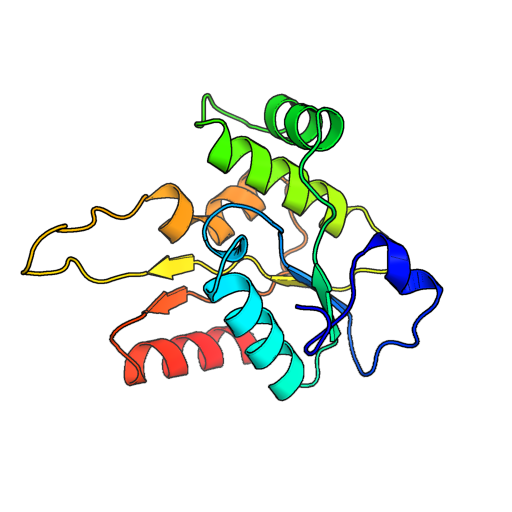6.083 -6.594 -6.189 1.00 94.81 97 SER A O 1
ATOM 738 N N . PHE A 1 98 ? 5.976 -4.359 -6.087 1.00 92.12 98 PHE A N 1
ATOM 739 C CA . PHE A 1 98 ? 5.718 -4.190 -7.519 1.00 92.12 98 PHE A CA 1
ATOM 740 C C . PHE A 1 98 ? 7.012 -4.348 -8.312 1.00 92.12 98 PHE A C 1
ATOM 742 O O . PHE A 1 98 ? 7.850 -3.449 -8.289 1.00 92.12 98 PHE A O 1
ATOM 749 N N . ILE A 1 99 ? 7.146 -5.468 -9.019 1.00 90.38 99 ILE A N 1
ATOM 750 C CA . ILE A 1 99 ? 8.264 -5.737 -9.921 1.00 90.38 99 ILE A CA 1
ATOM 751 C C . ILE A 1 99 ? 7.824 -5.382 -11.332 1.00 90.38 99 ILE A C 1
ATOM 753 O O . ILE A 1 99 ? 6.824 -5.903 -11.832 1.00 90.38 99 ILE A O 1
ATOM 757 N N . GLU A 1 100 ? 8.571 -4.500 -11.981 1.00 80.94 100 GLU A N 1
ATOM 758 C CA . GLU A 1 100 ? 8.285 -4.080 -13.347 1.00 80.94 100 GLU A CA 1
ATOM 759 C C . GLU A 1 100 ? 9.483 -4.329 -14.250 1.00 80.94 100 GLU A C 1
ATOM 761 O O . GLU A 1 100 ? 10.638 -4.093 -13.897 1.00 80.94 100 GLU A O 1
ATOM 766 N N . GLN A 1 101 ? 9.199 -4.810 -15.456 1.00 75.00 101 GLN A N 1
ATOM 767 C CA . GLN A 1 101 ? 10.240 -5.039 -16.441 1.00 75.00 101 GLN A CA 1
ATOM 768 C C . GLN A 1 101 ? 10.732 -3.714 -17.019 1.00 75.00 101 GLN A C 1
ATOM 770 O O . GLN A 1 101 ? 9.965 -2.783 -17.286 1.00 75.00 101 GLN A O 1
ATOM 775 N N . ARG A 1 102 ? 12.041 -3.649 -17.269 1.00 74.06 102 ARG A N 1
ATOM 776 C CA . ARG A 1 102 ? 12.636 -2.555 -18.030 1.00 74.06 102 ARG A CA 1
ATOM 777 C C . ARG A 1 102 ? 11.976 -2.492 -19.407 1.00 74.06 102 ARG A C 1
ATOM 779 O O . ARG A 1 102 ? 11.983 -3.471 -20.148 1.00 74.06 102 ARG A O 1
ATOM 786 N N . ARG A 1 103 ? 11.472 -1.316 -19.776 1.00 72.50 103 ARG A N 1
ATOM 787 C CA . ARG A 1 103 ? 10.953 -1.073 -21.125 1.00 72.50 103 ARG A CA 1
ATOM 788 C C . ARG A 1 103 ? 12.105 -0.901 -22.113 1.00 72.50 103 ARG A C 1
ATOM 790 O O . ARG A 1 103 ? 13.097 -0.239 -21.798 1.00 72.50 103 ARG A O 1
ATOM 797 N N . ALA A 1 104 ? 11.964 -1.504 -23.293 1.00 77.25 104 ALA A N 1
ATOM 798 C CA . ALA A 1 104 ? 12.908 -1.327 -24.394 1.00 77.25 104 ALA A CA 1
ATOM 799 C C . ALA A 1 104 ? 12.831 0.095 -24.975 1.00 77.25 104 ALA A C 1
ATOM 801 O O . ALA A 1 104 ? 13.854 0.663 -25.351 1.00 77.25 104 ALA A O 1
ATOM 802 N N . GLU A 1 105 ? 11.632 0.682 -24.987 1.00 81.06 105 GLU A N 1
ATOM 803 C CA . GLU A 1 105 ? 11.378 2.011 -25.540 1.00 81.06 105 GLU A CA 1
ATOM 804 C C . GLU A 1 105 ? 11.366 3.118 -24.469 1.00 81.06 105 GLU A C 1
ATOM 806 O O . GLU A 1 105 ? 10.990 2.868 -23.316 1.00 81.06 105 GLU A O 1
ATOM 811 N N . PRO A 1 106 ? 11.762 4.356 -24.826 1.00 76.25 106 PRO A N 1
ATOM 812 C CA . PRO A 1 106 ? 11.686 5.508 -23.941 1.00 76.25 106 PRO A CA 1
ATOM 813 C C . PRO A 1 106 ? 10.257 5.882 -23.483 1.00 76.25 106 PRO A C 1
ATOM 815 O O . PRO A 1 106 ? 9.315 5.786 -24.263 1.00 76.25 106 PRO A O 1
ATOM 818 N N . PRO A 1 107 ? 10.099 6.403 -22.249 1.00 65.62 107 PRO A N 1
ATOM 819 C CA . PRO A 1 107 ? 11.132 6.451 -21.225 1.00 65.62 107 PRO A CA 1
ATOM 820 C C . PRO A 1 107 ? 11.429 5.029 -20.733 1.00 65.62 107 PRO A C 1
ATOM 822 O O . PRO A 1 107 ? 10.534 4.313 -20.289 1.00 65.62 107 PRO A O 1
ATOM 825 N N . ALA A 1 108 ? 12.703 4.628 -20.795 1.00 63.22 108 ALA A N 1
ATOM 826 C CA . ALA A 1 108 ? 13.166 3.351 -20.274 1.00 63.22 108 ALA A CA 1
ATOM 827 C C . ALA A 1 108 ? 13.162 3.456 -18.745 1.00 63.22 108 ALA A C 1
ATOM 829 O O . ALA A 1 108 ? 14.177 3.789 -18.128 1.00 63.22 108 ALA A O 1
ATOM 830 N N . LEU A 1 109 ? 11.975 3.291 -18.158 1.00 64.69 109 LEU A N 1
ATOM 831 C CA . LEU A 1 109 ? 11.731 3.468 -16.733 1.00 64.69 109 LEU A CA 1
ATOM 832 C C . LEU A 1 109 ? 12.708 2.586 -15.950 1.00 64.69 109 LEU A C 1
ATOM 834 O O . LEU A 1 109 ? 12.788 1.375 -16.161 1.00 64.69 109 LEU A O 1
ATOM 838 N N . LYS A 1 110 ? 13.485 3.222 -15.069 1.00 67.25 110 LYS A N 1
ATOM 839 C CA . LYS A 1 110 ? 14.258 2.536 -14.036 1.00 67.25 110 LYS A CA 1
ATOM 840 C C . LYS A 1 110 ? 13.386 2.500 -12.791 1.00 67.25 110 LYS A C 1
ATOM 842 O O . LYS A 1 110 ? 12.974 3.556 -12.310 1.00 67.25 110 LYS A O 1
ATOM 847 N N . TYR A 1 111 ? 13.098 1.304 -12.296 1.00 78.19 111 TYR A N 1
ATOM 848 C CA . TYR A 1 111 ? 12.285 1.142 -11.101 1.00 78.19 111 TYR A CA 1
ATOM 849 C C . TYR A 1 111 ? 13.127 1.315 -9.844 1.00 78.19 111 TYR A C 1
ATOM 851 O O . TYR A 1 111 ? 14.331 1.058 -9.814 1.00 78.19 111 TYR A O 1
ATOM 859 N N . CYS A 1 112 ? 12.486 1.850 -8.810 1.00 87.62 112 CYS A N 1
ATOM 860 C CA . CYS A 1 112 ? 13.123 2.072 -7.528 1.00 87.62 112 CYS A CA 1
ATOM 861 C C . CYS A 1 112 ? 13.211 0.742 -6.778 1.00 87.62 112 CYS A C 1
ATOM 863 O O . CYS A 1 112 ? 12.178 0.176 -6.420 1.00 87.62 112 CYS A O 1
ATOM 865 N N . ILE A 1 113 ? 14.428 0.306 -6.445 1.00 89.69 113 ILE A N 1
ATOM 866 C CA . ILE A 1 113 ? 14.662 -0.920 -5.664 1.00 89.69 113 ILE A CA 1
ATOM 867 C C . ILE A 1 113 ? 13.907 -0.927 -4.326 1.00 89.69 113 ILE A C 1
ATOM 869 O O . ILE A 1 113 ? 13.537 -1.982 -3.824 1.00 89.69 113 ILE A O 1
ATOM 873 N N . TYR A 1 114 ? 13.624 0.246 -3.746 1.00 91.50 114 TYR A N 1
ATOM 874 C CA . TYR A 1 114 ? 12.864 0.368 -2.497 1.00 91.50 114 TYR A CA 1
ATOM 875 C C . TYR A 1 114 ? 11.350 0.232 -2.678 1.00 91.50 114 TYR A C 1
ATOM 877 O O . TYR A 1 114 ? 10.645 0.047 -1.693 1.00 91.50 114 TYR A O 1
ATOM 885 N N . THR A 1 115 ? 10.851 0.341 -3.912 1.00 90.00 115 THR A N 1
ATOM 886 C CA . THR A 1 115 ? 9.474 -0.048 -4.264 1.00 90.00 115 THR A CA 1
ATOM 887 C C . THR A 1 115 ? 9.396 -1.562 -4.450 1.00 90.00 115 THR A C 1
ATOM 889 O O . THR A 1 115 ? 8.491 -2.202 -3.928 1.00 90.00 115 THR A O 1
ATOM 892 N N . GLU A 1 116 ? 10.387 -2.150 -5.121 1.00 91.88 116 GLU A N 1
ATOM 893 C CA . GLU A 1 116 ? 10.475 -3.600 -5.354 1.00 91.88 116 GLU A CA 1
ATOM 894 C C . GLU A 1 116 ? 10.737 -4.397 -4.068 1.00 91.88 116 GLU A C 1
ATOM 896 O O . GLU A 1 116 ? 10.345 -5.553 -3.958 1.00 91.88 116 GLU A O 1
ATOM 901 N N . SER A 1 117 ? 11.355 -3.778 -3.064 1.00 92.25 117 SER A N 1
ATOM 902 C CA . SER A 1 117 ? 11.598 -4.366 -1.739 1.00 92.25 117 SER A CA 1
ATOM 903 C C . SER A 1 117 ? 10.688 -3.797 -0.646 1.00 92.25 117 SER A C 1
ATOM 905 O O . SER A 1 117 ? 10.972 -3.967 0.540 1.00 92.25 117 SER A O 1
ATOM 907 N N . GLU A 1 118 ? 9.601 -3.103 -1.008 1.00 92.31 118 GLU A N 1
ATOM 908 C CA . GLU A 1 118 ? 8.809 -2.330 -0.046 1.00 92.31 118 GLU A CA 1
ATOM 909 C C . GLU A 1 118 ? 8.272 -3.187 1.106 1.00 92.31 118 GLU A C 1
ATOM 911 O O . GLU A 1 118 ? 8.424 -2.785 2.264 1.00 92.31 118 GLU A O 1
ATOM 916 N N . GLY A 1 119 ? 7.719 -4.369 0.801 1.00 91.50 119 GLY A N 1
ATOM 917 C CA . GLY A 1 119 ? 7.245 -5.321 1.806 1.00 91.50 119 GLY A CA 1
ATOM 918 C C . GLY A 1 119 ? 8.339 -5.667 2.813 1.00 91.50 119 GLY A C 1
ATOM 919 O O . GLY A 1 119 ? 8.166 -5.455 4.011 1.00 91.50 119 GLY A O 1
ATOM 920 N N . TYR A 1 120 ? 9.511 -6.098 2.343 1.00 92.38 120 TYR A N 1
ATOM 921 C CA . TYR A 1 120 ? 10.645 -6.439 3.209 1.00 92.38 120 TYR A CA 1
ATOM 922 C C . TYR A 1 120 ? 11.094 -5.261 4.085 1.00 92.38 120 TYR A C 1
ATOM 924 O O . TYR A 1 120 ? 11.197 -5.387 5.305 1.00 92.38 120 TYR A O 1
ATOM 932 N N . VAL A 1 121 ? 11.314 -4.091 3.479 1.00 93.38 121 VAL A N 1
ATOM 933 C CA . VAL A 1 121 ? 11.838 -2.926 4.205 1.00 93.38 121 VAL A CA 1
ATOM 934 C C . VAL A 1 121 ? 10.826 -2.419 5.237 1.00 93.38 121 VAL A C 1
ATOM 936 O O . VAL A 1 121 ? 11.229 -1.984 6.309 1.00 93.38 121 VAL A O 1
ATOM 939 N N . LEU A 1 122 ? 9.518 -2.457 4.958 1.00 94.25 122 LEU A N 1
ATOM 940 C CA . LEU A 1 122 ? 8.512 -2.049 5.949 1.00 94.25 122 LEU A CA 1
ATOM 941 C C . LEU A 1 122 ? 8.433 -3.004 7.135 1.00 94.25 122 LEU A C 1
ATOM 943 O O . LEU A 1 122 ? 8.355 -2.523 8.263 1.00 94.25 122 LEU A O 1
ATOM 947 N N . ASN A 1 123 ? 8.501 -4.315 6.893 1.00 91.81 123 ASN A N 1
ATOM 948 C CA . ASN A 1 123 ? 8.541 -5.304 7.970 1.00 91.81 123 ASN A CA 1
ATOM 949 C C . ASN A 1 123 ? 9.735 -5.066 8.900 1.00 91.81 123 ASN A C 1
ATOM 951 O O . ASN A 1 123 ? 9.558 -5.055 10.114 1.00 91.81 123 ASN A O 1
ATOM 955 N N . ASP A 1 124 ? 10.926 -4.821 8.345 1.00 90.25 124 ASP A N 1
ATOM 956 C CA . ASP A 1 124 ? 12.122 -4.543 9.147 1.00 90.25 124 ASP A CA 1
ATOM 957 C C . ASP A 1 124 ? 12.010 -3.222 9.926 1.00 90.25 124 ASP A C 1
ATOM 959 O O . ASP A 1 124 ? 12.236 -3.178 11.135 1.00 90.25 124 ASP A O 1
ATOM 963 N N . VAL A 1 125 ? 11.625 -2.138 9.246 1.00 92.44 125 VAL A N 1
ATOM 964 C CA . VAL A 1 125 ? 11.599 -0.790 9.832 1.00 92.44 125 VAL A CA 1
ATOM 965 C C . VAL A 1 125 ? 10.547 -0.663 10.933 1.00 92.44 125 VAL A C 1
ATOM 967 O O . VAL A 1 125 ? 10.820 -0.049 11.962 1.00 92.44 125 VAL A O 1
ATOM 970 N N . LEU A 1 126 ? 9.358 -1.236 10.734 1.00 94.31 126 LEU A N 1
ATOM 971 C CA . LEU A 1 126 ? 8.227 -1.093 11.655 1.00 94.31 126 LEU A CA 1
ATOM 972 C C . LEU A 1 126 ? 8.024 -2.300 12.578 1.00 94.31 126 LEU A C 1
ATOM 974 O O . LEU A 1 126 ? 7.160 -2.231 13.444 1.00 94.31 126 LEU A O 1
ATOM 978 N N . SER A 1 127 ? 8.814 -3.371 12.428 1.00 93.38 127 SER A N 1
ATOM 979 C CA . SER A 1 127 ? 8.649 -4.623 13.192 1.00 93.38 127 SER A CA 1
ATOM 980 C C . SER A 1 127 ? 7.214 -5.158 13.114 1.00 93.38 127 SER A C 1
ATOM 982 O O . SER A 1 127 ? 6.594 -5.467 14.128 1.00 93.38 127 SER A O 1
ATOM 984 N N . LEU A 1 128 ? 6.673 -5.198 11.892 1.00 94.31 128 LEU A N 1
ATOM 985 C CA . LEU A 1 128 ? 5.275 -5.549 11.643 1.00 94.31 128 LEU A CA 1
ATOM 986 C C . LEU A 1 128 ? 4.994 -7.011 12.006 1.00 94.31 128 LEU A C 1
ATOM 988 O O . LEU A 1 128 ? 5.821 -7.895 11.767 1.00 94.31 128 LEU A O 1
ATOM 992 N N . ASP A 1 129 ? 3.796 -7.258 12.535 1.00 94.88 129 ASP A N 1
ATOM 993 C CA . ASP A 1 129 ? 3.289 -8.606 12.775 1.00 94.88 129 ASP A CA 1
ATOM 994 C C . ASP A 1 129 ? 3.068 -9.311 11.437 1.00 94.88 129 ASP A C 1
ATOM 996 O O . ASP A 1 129 ? 2.173 -8.931 10.676 1.00 94.88 129 ASP A O 1
ATOM 1000 N N . LYS A 1 130 ? 3.894 -10.327 11.162 1.00 92.06 130 LYS A N 1
ATOM 1001 C CA . LYS A 1 130 ? 3.920 -11.047 9.887 1.00 92.06 130 LYS A CA 1
ATOM 1002 C C . LYS A 1 130 ? 2.560 -11.633 9.540 1.00 92.06 130 LYS A C 1
ATOM 1004 O O . LYS A 1 130 ? 2.200 -11.581 8.366 1.00 92.06 130 LYS A O 1
ATOM 1009 N N . ASP A 1 131 ? 1.801 -12.118 10.518 1.00 94.19 131 ASP A N 1
ATOM 1010 C CA . ASP A 1 131 ? 0.510 -12.785 10.298 1.00 94.19 131 ASP A CA 1
ATOM 1011 C C . ASP A 1 131 ? -0.596 -11.803 9.896 1.00 94.19 131 ASP A C 1
ATOM 1013 O O . ASP A 1 131 ? -1.624 -12.196 9.353 1.00 94.19 131 ASP A O 1
ATOM 1017 N N . LYS A 1 132 ? -0.343 -10.502 10.071 1.00 96.25 132 LYS A N 1
ATOM 1018 C CA . LYS A 1 132 ? -1.205 -9.408 9.610 1.00 96.25 132 LYS A CA 1
ATOM 1019 C C . LYS A 1 132 ? -0.711 -8.747 8.326 1.00 96.25 132 LYS A C 1
ATOM 1021 O O . LYS A 1 132 ? -1.231 -7.706 7.928 1.00 96.25 132 LYS A O 1
ATOM 1026 N N . GLN A 1 133 ? 0.309 -9.299 7.671 1.00 96.38 133 GLN A N 1
ATOM 1027 C CA . GLN A 1 133 ? 0.847 -8.731 6.437 1.00 96.38 133 GLN A CA 1
ATOM 1028 C C . GLN A 1 133 ? 0.507 -9.581 5.221 1.00 96.38 133 GLN A C 1
ATOM 1030 O O . GLN A 1 133 ? 0.763 -10.782 5.210 1.00 96.38 133 GLN A O 1
ATOM 1035 N N . ILE A 1 134 ? 0.054 -8.904 4.169 1.00 97.12 134 ILE A N 1
ATOM 1036 C CA . ILE A 1 134 ? -0.109 -9.432 2.817 1.00 97.12 134 ILE A CA 1
ATOM 1037 C C . ILE A 1 134 ? 0.948 -8.737 1.945 1.00 97.12 134 ILE A C 1
ATOM 1039 O O . ILE A 1 134 ? 0.793 -7.574 1.552 1.00 97.12 134 ILE A O 1
ATOM 1043 N N . ASN A 1 135 ? 2.056 -9.427 1.671 1.00 96.12 135 ASN A N 1
ATOM 1044 C CA . ASN A 1 135 ? 3.266 -8.885 1.039 1.00 96.12 135 ASN A CA 1
ATOM 1045 C C . ASN A 1 135 ? 3.602 -9.572 -0.302 1.00 96.12 135 ASN A C 1
ATOM 1047 O O . ASN A 1 135 ? 4.724 -10.056 -0.476 1.00 96.12 135 ASN A O 1
ATOM 1051 N N . PRO A 1 136 ? 2.681 -9.618 -1.282 1.00 95.62 136 PRO A N 1
ATOM 1052 C CA . PRO A 1 136 ? 2.920 -10.357 -2.510 1.00 95.62 136 PRO A CA 1
ATOM 1053 C C . PRO A 1 136 ? 3.982 -9.680 -3.380 1.00 95.62 136 PRO A C 1
ATOM 1055 O O . PRO A 1 136 ? 4.077 -8.450 -3.452 1.00 95.62 136 PRO A O 1
ATOM 1058 N N . ILE A 1 137 ? 4.723 -10.494 -4.130 1.00 95.00 137 ILE A N 1
ATOM 1059 C CA . ILE A 1 137 ? 5.631 -10.027 -5.180 1.00 95.00 137 ILE A CA 1
ATOM 1060 C C . ILE A 1 137 ? 4.867 -10.014 -6.507 1.00 95.00 137 ILE A C 1
ATOM 1062 O O . ILE A 1 137 ? 4.514 -11.055 -7.056 1.00 95.00 137 ILE A O 1
ATOM 1066 N N . LEU A 1 138 ? 4.585 -8.825 -7.033 1.00 94.19 138 LEU A N 1
ATOM 1067 C CA . LEU A 1 138 ? 3.711 -8.634 -8.188 1.00 94.19 138 LEU A CA 1
ATOM 1068 C C . LEU A 1 138 ? 4.526 -8.309 -9.440 1.00 94.19 138 LEU A C 1
ATOM 1070 O O . LEU A 1 138 ? 4.920 -7.162 -9.648 1.00 94.19 138 LEU A O 1
ATOM 1074 N N . HIS A 1 139 ? 4.745 -9.318 -10.286 1.00 92.31 139 HIS A N 1
ATOM 1075 C CA . HIS A 1 139 ? 5.486 -9.199 -11.546 1.00 92.31 139 HIS A CA 1
ATOM 1076 C C . HIS A 1 139 ? 4.600 -8.671 -12.681 1.00 92.31 139 HIS A C 1
ATOM 1078 O O . HIS A 1 139 ? 4.025 -9.428 -13.464 1.00 92.31 139 HIS A O 1
ATOM 1084 N N . PHE A 1 140 ? 4.474 -7.350 -12.790 1.00 87.75 140 PHE A N 1
ATOM 1085 C CA . PHE A 1 140 ? 3.724 -6.738 -13.886 1.00 87.75 140 PHE A CA 1
ATOM 1086 C C . PHE A 1 140 ? 4.458 -6.948 -15.217 1.00 87.75 140 PHE A C 1
ATOM 1088 O O . PHE A 1 140 ? 5.642 -6.638 -15.349 1.00 87.75 140 PHE A O 1
ATOM 1095 N N . GLY A 1 141 ? 3.731 -7.473 -16.205 1.00 86.31 141 GLY A N 1
ATOM 1096 C CA . GLY A 1 141 ? 4.286 -7.909 -17.492 1.00 86.31 141 GLY A CA 1
ATOM 1097 C C . GLY A 1 141 ? 4.537 -9.419 -17.587 1.00 86.31 141 GLY A C 1
ATOM 1098 O O . GLY A 1 141 ? 4.762 -9.912 -18.685 1.00 86.31 141 GLY A O 1
ATOM 1099 N N . ASP A 1 142 ? 4.424 -10.162 -16.481 1.00 91.44 142 ASP A N 1
ATOM 1100 C CA . ASP A 1 142 ? 4.518 -11.627 -16.444 1.00 91.44 142 ASP A CA 1
ATOM 1101 C C . ASP A 1 142 ? 3.344 -12.204 -15.637 1.00 91.44 142 ASP A C 1
ATOM 1103 O O . ASP A 1 142 ? 3.422 -12.430 -14.428 1.00 91.44 142 ASP A O 1
ATOM 1107 N N . LEU A 1 143 ? 2.204 -12.385 -16.313 1.00 92.06 143 LEU A N 1
ATOM 1108 C CA . LEU A 1 143 ? 0.963 -12.827 -15.672 1.00 92.06 143 LEU A CA 1
ATOM 1109 C C . LEU A 1 143 ? 1.078 -14.221 -15.019 1.00 92.06 143 LEU A C 1
ATOM 1111 O O . LEU A 1 143 ? 0.635 -14.350 -13.874 1.00 92.06 143 LEU A O 1
ATOM 1115 N N . PRO A 1 144 ? 1.666 -15.253 -15.665 1.00 95.75 144 PRO A N 1
ATOM 1116 C CA . PRO A 1 144 ? 1.864 -16.551 -15.021 1.00 95.75 144 PRO A CA 1
ATOM 1117 C C . PRO A 1 144 ? 2.651 -16.452 -13.711 1.00 95.75 144 PRO A C 1
ATOM 1119 O O . PRO A 1 144 ? 2.254 -17.051 -12.706 1.00 95.75 144 PRO A O 1
ATOM 1122 N N . LEU A 1 145 ? 3.734 -15.668 -13.689 1.00 94.94 145 LEU A N 1
ATOM 1123 C CA . LEU A 1 145 ? 4.534 -15.489 -12.483 1.00 94.94 145 LEU A CA 1
ATOM 1124 C C . LEU A 1 145 ? 3.783 -14.698 -11.409 1.00 94.94 145 LEU A C 1
ATOM 1126 O O . LEU A 1 145 ? 3.817 -15.083 -10.241 1.00 94.94 145 LEU A O 1
ATOM 1130 N N . LEU A 1 146 ? 3.067 -13.638 -11.790 1.00 94.69 146 LEU A N 1
ATOM 1131 C CA . LEU A 1 146 ? 2.248 -12.845 -10.872 1.00 94.69 146 LEU A CA 1
ATOM 1132 C C . LEU A 1 146 ? 1.194 -13.710 -10.168 1.00 94.69 146 LEU A C 1
ATOM 1134 O O . LEU A 1 146 ? 1.091 -13.669 -8.943 1.00 94.69 146 LEU A O 1
ATOM 1138 N N . VAL A 1 147 ? 0.445 -14.528 -10.915 1.00 95.19 147 VAL A N 1
ATOM 1139 C CA . VAL A 1 147 ? -0.581 -15.421 -10.342 1.00 95.19 147 VAL A CA 1
ATOM 1140 C C . VAL A 1 147 ? 0.051 -16.451 -9.408 1.00 95.19 147 VAL A C 1
ATOM 1142 O O . VAL A 1 147 ? -0.472 -16.702 -8.322 1.00 95.19 147 VAL A O 1
ATOM 1145 N N . ARG A 1 148 ? 1.207 -17.013 -9.785 1.00 96.69 148 ARG A N 1
ATOM 1146 C CA . ARG A 1 148 ? 1.952 -17.942 -8.926 1.00 96.69 148 ARG A CA 1
ATOM 1147 C C . ARG A 1 148 ? 2.357 -17.295 -7.599 1.00 96.69 148 ARG A C 1
ATOM 1149 O O . ARG A 1 148 ? 2.214 -17.936 -6.565 1.00 96.69 148 ARG A O 1
ATOM 1156 N N . GLN A 1 149 ? 2.851 -16.057 -7.619 1.00 96.00 149 GLN A N 1
ATOM 1157 C CA . GLN A 1 149 ? 3.250 -15.346 -6.398 1.00 96.00 149 GLN A CA 1
ATOM 1158 C C . GLN A 1 149 ? 2.055 -15.002 -5.505 1.00 96.00 149 GLN A C 1
ATOM 1160 O O . GLN A 1 149 ? 2.151 -15.156 -4.293 1.00 96.00 149 GLN A O 1
ATOM 1165 N N . LEU A 1 150 ? 0.917 -14.608 -6.087 1.00 95.44 150 LEU A N 1
ATOM 1166 C CA . LEU A 1 150 ? -0.316 -14.413 -5.318 1.00 95.44 150 LEU A CA 1
ATOM 1167 C C . LEU A 1 150 ? -0.746 -15.703 -4.617 1.00 95.44 150 LEU A C 1
ATOM 1169 O O . LEU A 1 150 ? -1.067 -15.668 -3.436 1.00 95.44 150 LEU A O 1
ATOM 1173 N N . LYS A 1 151 ? -0.705 -16.844 -5.314 1.00 96.00 151 LYS A N 1
ATOM 1174 C CA . LYS A 1 151 ? -1.039 -18.134 -4.702 1.00 96.00 151 LYS A CA 1
ATOM 1175 C C . LYS A 1 151 ? -0.117 -18.469 -3.525 1.00 96.00 151 LYS A C 1
ATOM 1177 O O . LYS A 1 151 ? -0.608 -18.840 -2.473 1.00 96.00 151 LYS A O 1
ATOM 1182 N N . ILE A 1 152 ? 1.196 -18.288 -3.688 1.00 96.06 152 ILE A N 1
ATOM 1183 C CA . ILE A 1 152 ? 2.170 -18.523 -2.608 1.00 96.06 152 ILE A CA 1
ATOM 1184 C C . ILE A 1 152 ? 1.864 -17.653 -1.382 1.00 96.06 152 ILE A C 1
ATOM 1186 O O . ILE A 1 152 ? 1.9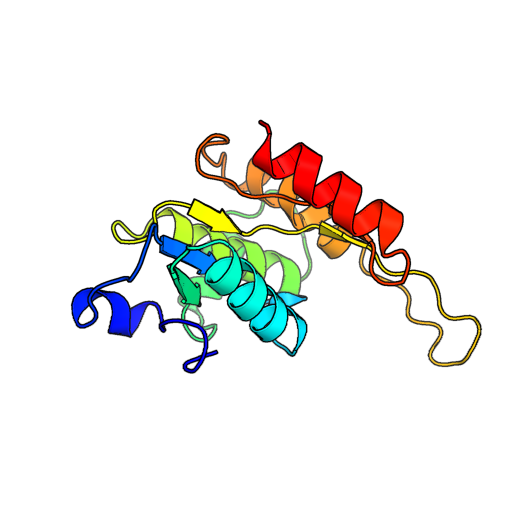53 -18.146 -0.265 1.00 96.06 152 ILE A O 1
ATOM 1190 N N . GLU A 1 153 ? 1.509 -16.382 -1.583 1.00 95.38 153 GLU A N 1
ATOM 1191 C CA . GLU A 1 153 ? 1.212 -15.469 -0.474 1.00 95.38 153 GLU A CA 1
ATOM 1192 C C . GLU A 1 153 ? -0.052 -15.874 0.297 1.00 95.38 153 GLU A C 1
ATOM 1194 O O . GLU A 1 153 ? -0.057 -15.814 1.521 1.00 95.38 153 GLU A O 1
ATOM 1199 N N . PHE A 1 154 ? -1.110 -16.296 -0.402 1.00 93.62 154 PHE A N 1
ATOM 1200 C CA . PHE A 1 154 ? -2.385 -16.664 0.226 1.00 93.62 154 PHE A CA 1
ATOM 1201 C C . PHE A 1 154 ? -2.455 -18.118 0.726 1.00 93.62 154 PHE A C 1
ATOM 1203 O O . PHE A 1 154 ? -3.372 -18.439 1.476 1.00 93.62 154 PHE A O 1
ATOM 1210 N N . ASP A 1 155 ? -1.504 -18.979 0.351 1.00 93.56 155 ASP A N 1
ATOM 1211 C CA . ASP A 1 155 ? -1.369 -20.350 0.874 1.00 93.56 155 ASP A CA 1
ATOM 1212 C C . ASP A 1 155 ? -0.543 -20.409 2.188 1.00 93.56 155 ASP A C 1
ATOM 1214 O O . ASP A 1 155 ? -0.308 -21.504 2.708 1.00 93.56 155 ASP A O 1
ATOM 1218 N N . ARG A 1 156 ? -0.047 -19.266 2.689 1.00 86.25 156 ARG A N 1
ATOM 1219 C CA . ARG A 1 156 ? 0.849 -19.175 3.856 1.00 86.25 156 ARG A CA 1
ATOM 1220 C C .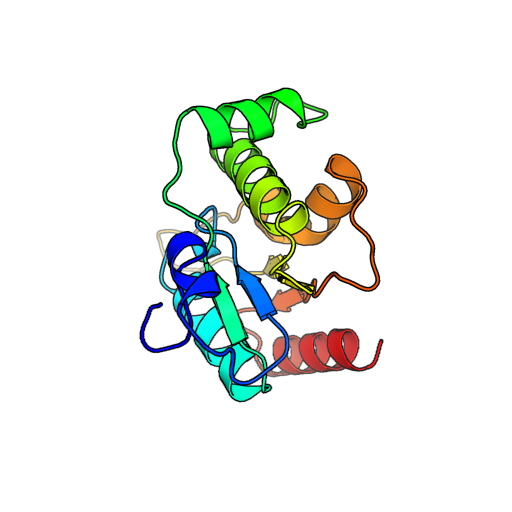 ARG A 1 156 ? 0.145 -19.380 5.198 1.00 86.25 156 ARG A C 1
ATOM 1222 O O . ARG A 1 156 ? -1.006 -18.922 5.346 1.00 86.25 156 ARG A O 1
#

Radius of gyration: 15.12 Å; chains: 1; bounding box: 38×37×41 Å

Foldseek 3Di:
DVVLAEEPVCLVVDDWQAAEEEDECADPLVDDVVVVVSNVCVVVRYHYYYYDPDDPQLQVQLVVLDPDPDDSRLSSLLSRQVVLQVDPSHQAYELEQEAEDQDPDPVRDDDDVCSNCVQVRSCVSVVGDPVRYQYFHAYPVDVVVRVVRNCVSVVD

Secondary structure (DSSP, 8-state):
-TTTSEEGGGGGGS--SSSEEEE-SSGGGGSHHHHHHHHHHHHTT-EEEE-----HHHHHHHHHH-SS---HHHHHHHHHHHHHHT-TT--EEE--EEEEPPPSSSS-PPPPHHHHTHHHHHHHHHT--GGGEE--EEEET-HHHHHHHHHHHHT-